Protein AF-A0A4S3LRX2-F1 (afdb_monomer_lite)

Secondary structure (DSSP, 8-state):
---EE--EEEESSGGGTHHIIIIIHHHHHHTT-SEEPPPEEEEGGGEE-TTSSSPEE-HHHHHHHHHHHHHHHHHHHHS----PPP----------

Radius of gyration: 18.72 Å; chains: 1; bounding box: 40×49×40 Å

Foldseek 3Di:
DADEAADEEEEQDPVCVCCCVPPVVVVCVVVVNPHYDHYQYYYVVQWADPVDPPIHGNPVSVVVVVVSVVVSVVVVVVCPDPPPPPPPPPPPDDDD

Structure (mmCIF, N/CA/C/O backbone):
data_AF-A0A4S3LRX2-F1
#
_entry.id   AF-A0A4S3LRX2-F1
#
loop_
_atom_site.group_PDB
_atom_site.id
_atom_site.type_symbol
_atom_site.label_atom_id
_atom_site.label_alt_id
_atom_site.label_comp_id
_atom_site.label_asym_id
_atom_site.label_entity_id
_atom_site.label_seq_id
_atom_site.pdbx_PDB_ins_code
_atom_site.Cartn_x
_atom_site.Cartn_y
_atom_site.Cartn_z
_atom_site.occupancy
_atom_site.B_iso_or_equiv
_atom_site.auth_seq_id
_atom_site.auth_comp_id
_atom_site.auth_asym_id
_atom_site.auth_atom_id
_atom_site.pdbx_PDB_model_num
ATOM 1 N N . ASP A 1 1 ? -16.484 -3.934 13.385 1.00 57.16 1 ASP A N 1
ATOM 2 C CA . ASP A 1 1 ? -16.374 -2.464 13.314 1.00 57.16 1 ASP A CA 1
ATOM 3 C C . ASP A 1 1 ? -15.026 -2.000 13.858 1.00 57.16 1 ASP A C 1
ATOM 5 O O . ASP A 1 1 ? -14.403 -2.772 14.574 1.00 57.16 1 ASP A O 1
ATOM 9 N N . HIS A 1 2 ? -14.541 -0.816 13.455 1.00 71.12 2 HIS A N 1
ATOM 10 C CA . HIS A 1 2 ? -13.246 -0.201 13.845 1.00 71.12 2 HIS A CA 1
ATOM 11 C C . HIS A 1 2 ? -11.963 -0.574 13.074 1.00 71.12 2 HIS A C 1
ATOM 13 O O . HIS A 1 2 ? -10.853 -0.451 13.596 1.00 71.12 2 HIS A O 1
ATOM 19 N N . LYS A 1 3 ? -12.067 -0.978 11.804 1.00 85.62 3 LYS A N 1
ATOM 20 C CA . LYS A 1 3 ? -10.886 -1.353 11.005 1.00 85.62 3 LYS A CA 1
ATOM 21 C C . LYS A 1 3 ? -10.090 -0.121 10.545 1.00 85.62 3 LYS A C 1
ATOM 23 O O . LYS A 1 3 ? -10.680 0.871 10.108 1.00 85.62 3 LYS A O 1
ATOM 28 N N . VAL A 1 4 ? -8.765 -0.211 10.658 1.00 91.56 4 VAL A N 1
ATOM 29 C CA . VAL A 1 4 ? -7.805 0.645 9.942 1.00 91.56 4 VAL A CA 1
ATOM 30 C C . VAL A 1 4 ? -7.560 -0.002 8.585 1.00 91.56 4 VAL A C 1
ATOM 32 O O . 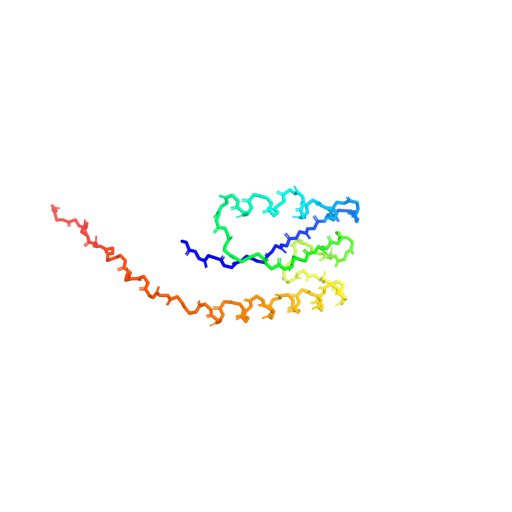VAL A 1 4 ? -7.441 -1.226 8.508 1.00 91.56 4 VAL A O 1
ATOM 35 N N . VAL A 1 5 ? -7.497 0.794 7.523 1.00 93.00 5 VAL A N 1
ATOM 36 C CA . VAL A 1 5 ? -7.266 0.311 6.160 1.00 93.00 5 VAL A CA 1
ATOM 37 C C . VAL A 1 5 ? -6.083 1.052 5.553 1.00 93.00 5 VAL A C 1
ATOM 39 O O . VAL A 1 5 ? -6.068 2.280 5.539 1.00 93.00 5 VAL A O 1
ATOM 42 N N . LEU A 1 6 ? -5.121 0.299 5.020 1.00 94.88 6 LEU A N 1
ATOM 43 C CA . LEU A 1 6 ? -4.071 0.800 4.138 1.00 94.88 6 LEU A CA 1
ATOM 44 C C . LEU A 1 6 ? -4.414 0.388 2.697 1.00 94.88 6 LEU A C 1
ATOM 46 O O . LEU A 1 6 ? -4.334 -0.800 2.381 1.00 94.88 6 LEU A O 1
ATOM 50 N N . PRO A 1 7 ? -4.839 1.320 1.827 1.00 93.00 7 PRO A N 1
ATOM 51 C CA . PRO A 1 7 ? -5.109 1.005 0.429 1.00 93.00 7 PRO A CA 1
ATOM 52 C C . PRO A 1 7 ? -3.808 0.745 -0.336 1.00 93.00 7 PRO A C 1
ATOM 54 O O . PRO A 1 7 ? -2.881 1.548 -0.265 1.00 93.00 7 PRO A O 1
ATOM 57 N N . LEU A 1 8 ? -3.759 -0.335 -1.110 1.00 93.25 8 LEU A N 1
AT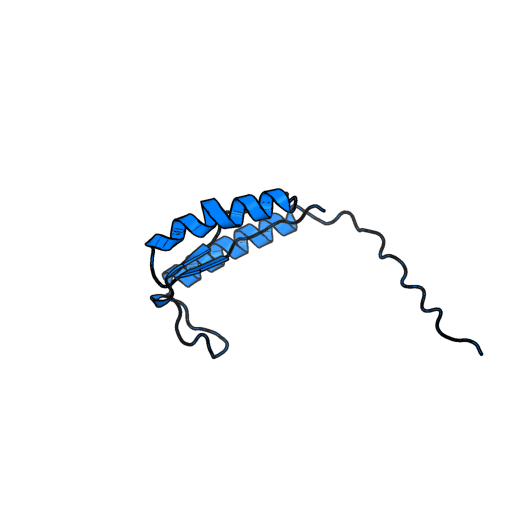OM 58 C CA . LEU A 1 8 ? -2.668 -0.637 -2.036 1.00 93.25 8 LEU A CA 1
ATOM 59 C C . LEU A 1 8 ? -3.264 -0.864 -3.425 1.00 93.25 8 LEU A C 1
ATOM 61 O O . LEU A 1 8 ? -4.313 -1.501 -3.544 1.00 93.25 8 LEU A O 1
ATOM 65 N N . ALA A 1 9 ? -2.617 -0.342 -4.461 1.00 92.31 9 ALA A N 1
ATOM 66 C CA . ALA A 1 9 ? -3.035 -0.540 -5.842 1.00 92.31 9 ALA A CA 1
ATOM 67 C C . ALA A 1 9 ? -1.831 -0.580 -6.781 1.00 92.31 9 ALA A C 1
ATOM 69 O O . ALA A 1 9 ? -0.832 0.102 -6.544 1.00 92.31 9 ALA A O 1
ATOM 70 N N . THR A 1 10 ? -1.966 -1.334 -7.869 1.00 91.56 10 THR A N 1
ATOM 71 C CA . THR A 1 10 ? -1.039 -1.291 -9.000 1.00 91.56 10 THR A CA 1
ATOM 72 C C . THR A 1 10 ? -1.802 -0.986 -10.285 1.00 91.56 10 THR A C 1
ATOM 74 O O . THR A 1 10 ? -3.013 -1.226 -10.356 1.00 91.56 10 THR A O 1
ATOM 77 N N . ALA A 1 11 ? -1.133 -0.405 -11.278 1.00 90.44 11 ALA A N 1
ATOM 78 C CA . ALA A 1 11 ? -1.662 -0.313 -12.636 1.00 90.44 11 ALA A CA 1
ATOM 79 C C . ALA A 1 11 ? -0.540 -0.108 -13.657 1.00 90.44 11 ALA A C 1
ATOM 81 O O . ALA A 1 11 ? 0.503 0.455 -13.340 1.00 90.44 11 ALA A O 1
ATOM 82 N N . GLY A 1 12 ? -0.799 -0.449 -14.920 1.00 88.38 12 GLY A N 1
ATOM 83 C CA . GLY A 1 12 ? 0.172 -0.287 -16.008 1.00 88.38 12 GLY A CA 1
ATOM 84 C C . GLY A 1 12 ? 0.456 1.156 -16.446 1.00 88.38 12 GLY A C 1
ATOM 85 O O . GLY A 1 12 ? 1.159 1.353 -17.433 1.00 88.38 12 GLY A O 1
ATOM 86 N N . SER A 1 13 ? -0.143 2.161 -15.794 1.00 86.00 13 SER A N 1
ATOM 87 C CA . SER A 1 13 ? 0.216 3.570 -15.989 1.00 86.00 13 SER A CA 1
ATOM 88 C C . SER A 1 13 ? -0.285 4.474 -14.858 1.00 86.00 13 SER A C 1
ATOM 90 O O . SER A 1 13 ? -1.340 4.237 -14.259 1.00 86.00 13 SER A O 1
ATOM 92 N N . ILE A 1 14 ? 0.402 5.605 -14.663 1.00 82.94 14 ILE A N 1
ATOM 93 C CA . ILE A 1 14 ? 0.039 6.679 -13.715 1.00 82.94 14 ILE A CA 1
ATOM 94 C C . ILE A 1 14 ? -1.371 7.249 -13.964 1.00 82.94 14 ILE A C 1
ATOM 96 O O . ILE A 1 14 ? -2.001 7.758 -13.037 1.00 82.94 14 ILE A O 1
ATOM 100 N N . GLY A 1 15 ? -1.920 7.128 -15.180 1.00 82.44 15 GLY A N 1
ATOM 101 C CA . GLY A 1 15 ? -3.275 7.598 -15.505 1.00 82.44 15 GLY A CA 1
ATOM 102 C C . GLY A 1 15 ? -4.373 6.983 -14.626 1.00 82.44 15 GLY A C 1
ATOM 103 O O . GLY A 1 15 ? -5.426 7.589 -14.440 1.00 82.44 15 GLY A O 1
ATOM 104 N N . HIS A 1 16 ? -4.107 5.821 -14.022 1.00 82.62 16 HIS A N 1
ATOM 105 C CA . HIS A 1 16 ? -5.023 5.136 -13.109 1.00 82.62 16 HIS A CA 1
ATOM 106 C C . HIS A 1 16 ? -4.828 5.503 -11.634 1.00 82.62 16 HIS A C 1
ATOM 108 O O . HIS A 1 16 ? -5.585 5.025 -10.793 1.00 82.62 16 HIS A O 1
ATOM 114 N N . MET A 1 17 ? -3.870 6.369 -11.292 1.00 82.12 17 MET A N 1
ATOM 115 C CA . MET A 1 17 ? -3.584 6.743 -9.901 1.00 82.12 17 MET A CA 1
ATOM 116 C C . MET A 1 17 ? -4.822 7.312 -9.188 1.00 82.12 17 MET A C 1
ATOM 118 O O . MET A 1 17 ? -5.060 7.030 -8.015 1.00 82.12 17 MET A O 1
ATOM 122 N N . LEU A 1 18 ? -5.673 8.034 -9.925 1.00 84.06 18 LEU A N 1
ATOM 123 C CA . LEU A 1 18 ? -6.926 8.586 -9.4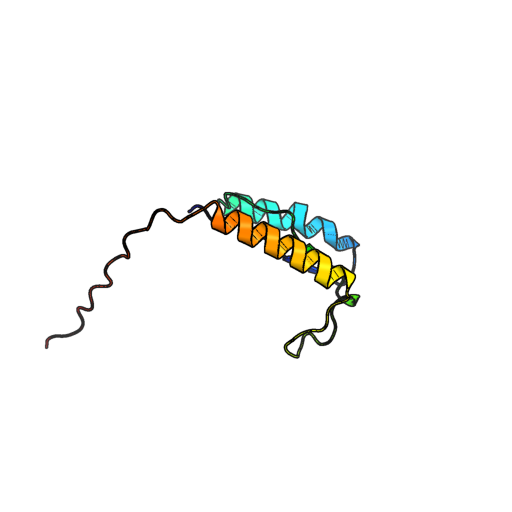05 1.00 84.06 18 LEU A CA 1
ATOM 124 C C . LEU A 1 18 ? -7.953 7.506 -9.025 1.00 84.06 18 LEU A C 1
ATOM 126 O O . LEU A 1 18 ? -8.840 7.775 -8.219 1.00 84.06 18 LEU A O 1
ATOM 130 N N . ALA A 1 19 ? -7.844 6.278 -9.539 1.00 82.69 19 ALA A N 1
ATOM 131 C CA . ALA A 1 19 ? -8.770 5.199 -9.197 1.00 82.69 19 ALA A CA 1
ATOM 132 C C . ALA A 1 19 ? -8.732 4.857 -7.696 1.00 82.69 19 ALA A C 1
ATOM 134 O O . ALA A 1 19 ? -9.763 4.519 -7.110 1.00 82.69 19 ALA A O 1
ATOM 135 N N . VAL A 1 20 ? -7.576 5.008 -7.041 1.00 77.44 20 VAL A N 1
ATOM 136 C CA . VAL A 1 20 ? -7.458 4.794 -5.590 1.00 77.44 20 VAL A CA 1
ATOM 137 C C . VAL A 1 20 ? -8.336 5.789 -4.830 1.00 77.44 20 VAL A C 1
ATOM 139 O O . VAL A 1 20 ? -9.117 5.402 -3.958 1.00 77.44 20 VAL A O 1
ATOM 142 N N . ASP A 1 21 ? -8.256 7.065 -5.195 1.00 79.50 21 ASP A N 1
ATOM 143 C CA . ASP A 1 21 ? -8.949 8.132 -4.478 1.00 79.50 21 ASP A CA 1
ATOM 144 C C . ASP A 1 21 ? -10.430 8.243 -4.842 1.00 79.50 21 ASP A C 1
ATOM 146 O O . ASP A 1 21 ? -11.252 8.535 -3.973 1.00 79.50 21 ASP A O 1
ATOM 150 N N . TYR A 1 22 ? -10.783 7.970 -6.098 1.00 80.81 22 TYR A N 1
ATOM 151 C CA . TYR A 1 22 ? -12.129 8.208 -6.619 1.00 80.81 22 TYR A CA 1
ATOM 152 C C . TYR A 1 22 ? -12.987 6.952 -6.772 1.00 80.81 22 TYR A C 1
ATOM 154 O O . TYR A 1 22 ? -14.204 7.080 -6.871 1.00 80.81 22 TYR A O 1
ATOM 162 N N . ALA A 1 23 ? -12.404 5.750 -6.759 1.00 86.38 23 ALA A N 1
ATOM 163 C CA . ALA A 1 23 ? -13.170 4.503 -6.800 1.00 86.38 23 ALA A CA 1
ATOM 164 C C . ALA A 1 23 ? -13.044 3.716 -5.491 1.00 86.38 23 ALA A C 1
ATOM 166 O O . ALA A 1 23 ? -14.053 3.357 -4.883 1.00 86.38 23 ALA A O 1
ATOM 167 N N . LEU A 1 24 ? -11.820 3.490 -5.009 1.00 85.88 24 LEU A N 1
ATOM 168 C CA . LEU A 1 24 ? -11.597 2.615 -3.857 1.00 85.88 24 LEU A CA 1
ATOM 169 C C . LEU A 1 24 ? -11.962 3.277 -2.519 1.00 85.88 24 LEU A C 1
ATOM 171 O O . LEU A 1 24 ? -12.682 2.677 -1.718 1.00 85.88 24 LEU A O 1
ATOM 175 N N . LYS A 1 25 ? -11.525 4.519 -2.264 1.00 85.31 25 LYS A N 1
ATOM 176 C CA . LYS A 1 25 ? -11.864 5.231 -1.013 1.00 85.31 25 LYS A CA 1
ATOM 177 C C . LYS A 1 25 ? -13.383 5.368 -0.776 1.00 85.31 25 LYS A C 1
ATOM 179 O O . LYS A 1 25 ? -13.805 5.090 0.349 1.00 85.31 25 LYS A O 1
ATOM 184 N N . PRO A 1 26 ? -14.231 5.701 -1.775 1.00 87.31 26 PRO A N 1
ATOM 185 C CA . PRO A 1 26 ? -15.690 5.717 -1.599 1.00 87.31 26 PRO A CA 1
ATOM 186 C C . PRO A 1 26 ? -16.295 4.367 -1.185 1.00 87.31 26 PRO A C 1
ATOM 188 O O . PRO A 1 26 ? -17.202 4.315 -0.348 1.00 87.31 26 PRO A O 1
ATOM 191 N N . VAL A 1 27 ? -15.773 3.261 -1.723 1.00 90.38 27 VAL A N 1
ATOM 192 C CA . VAL A 1 27 ? -16.208 1.907 -1.344 1.00 90.38 27 VAL A CA 1
ATOM 193 C C . VAL A 1 27 ? -15.813 1.602 0.102 1.00 90.38 27 VAL A C 1
ATOM 195 O O . VAL A 1 27 ? -16.643 1.143 0.885 1.00 90.38 27 VAL A O 1
ATOM 198 N N . LEU A 1 28 ? -14.578 1.920 0.498 1.00 87.88 28 LEU A N 1
ATOM 199 C CA . LEU A 1 28 ? -14.108 1.735 1.876 1.00 87.88 28 LEU A CA 1
ATOM 200 C C . LEU A 1 28 ? -14.920 2.558 2.888 1.00 87.88 28 LEU A C 1
ATOM 202 O O . LEU A 1 28 ? -15.247 2.056 3.966 1.00 87.88 28 LEU A O 1
ATOM 206 N N . ALA A 1 29 ? -15.298 3.788 2.530 1.00 84.31 29 ALA A N 1
ATOM 207 C CA . ALA A 1 29 ? -16.177 4.622 3.348 1.00 84.31 29 ALA A CA 1
ATOM 208 C C . ALA A 1 29 ? -17.557 3.967 3.542 1.00 84.31 29 ALA A C 1
ATOM 210 O O . ALA A 1 29 ? -18.083 3.936 4.655 1.00 84.31 29 ALA A O 1
ATOM 211 N N . SER A 1 30 ? -18.103 3.361 2.482 1.00 88.44 30 SER A N 1
ATOM 212 C CA . SER A 1 30 ? -19.380 2.632 2.525 1.00 88.44 30 SER A CA 1
ATOM 213 C C . SER A 1 30 ? -19.312 1.367 3.396 1.00 88.44 30 SER A C 1
ATOM 215 O O . SER A 1 30 ? -20.288 1.009 4.051 1.00 88.44 30 SER A O 1
ATOM 217 N N . LEU A 1 31 ? -18.139 0.728 3.483 1.00 88.25 31 LEU A N 1
ATOM 218 C CA . LEU A 1 31 ? -17.855 -0.408 4.375 1.00 88.25 31 LEU A CA 1
ATOM 219 C C . LEU A 1 31 ? -17.535 0.005 5.824 1.00 88.25 31 LEU A C 1
ATOM 221 O O . LEU A 1 31 ? -17.085 -0.823 6.619 1.00 88.25 31 LEU A O 1
ATOM 225 N N . LYS A 1 32 ? -17.772 1.274 6.184 1.00 83.19 32 LYS A N 1
ATOM 226 C CA . LYS A 1 32 ? -17.511 1.840 7.517 1.00 83.19 32 LYS A CA 1
ATOM 227 C C . LYS A 1 32 ? -16.050 1.681 7.958 1.00 83.19 32 LYS A C 1
ATOM 229 O O . LYS A 1 32 ? -15.772 1.473 9.145 1.00 83.19 32 LYS A O 1
ATOM 234 N N . ALA A 1 33 ? -15.104 1.778 7.019 1.00 83.44 33 ALA A N 1
ATOM 235 C CA . ALA A 1 33 ? -13.698 1.931 7.370 1.00 83.44 33 ALA A CA 1
ATOM 236 C C . ALA A 1 33 ? -13.542 3.205 8.209 1.00 83.44 33 ALA A C 1
ATOM 238 O O . ALA A 1 33 ? -13.937 4.291 7.794 1.00 83.44 33 ALA A O 1
ATOM 239 N N . GLN A 1 34 ? -13.013 3.063 9.421 1.00 82.81 34 GLN A N 1
ATOM 240 C CA . GLN A 1 34 ? -13.004 4.163 10.386 1.00 82.81 34 GLN A CA 1
ATOM 241 C C . GLN A 1 34 ? -11.744 5.026 10.256 1.00 82.81 34 GLN A C 1
ATOM 243 O O . GLN A 1 34 ? -11.710 6.158 10.718 1.00 82.81 34 GLN A O 1
ATOM 248 N N . GLU A 1 35 ? -10.683 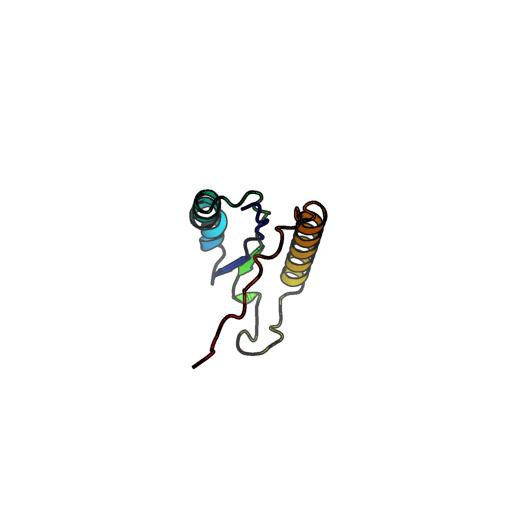4.478 9.672 1.00 89.25 35 GLU A N 1
ATOM 249 C CA . GLU A 1 35 ? -9.466 5.206 9.321 1.00 89.25 35 GLU A CA 1
ATOM 250 C C . GLU A 1 35 ? -8.906 4.573 8.058 1.00 89.25 35 GLU A C 1
ATOM 252 O O . GLU A 1 35 ? -8.594 3.382 8.036 1.00 89.25 35 GLU A O 1
ATOM 257 N N . VAL A 1 36 ? -8.849 5.369 6.997 1.00 91.31 36 VAL A N 1
ATOM 258 C CA . VAL A 1 36 ? -8.255 4.988 5.720 1.00 91.31 36 VAL A CA 1
ATOM 259 C C . VAL A 1 36 ? -6.989 5.816 5.579 1.00 91.31 36 VAL A C 1
ATOM 261 O O . VAL A 1 36 ? -7.061 7.043 5.517 1.00 91.31 36 VAL A O 1
ATOM 264 N N . LEU A 1 37 ? -5.838 5.152 5.587 1.00 92.06 37 LEU A N 1
ATOM 265 C CA . LEU A 1 37 ? -4.542 5.806 5.458 1.00 92.06 37 LEU A CA 1
ATOM 266 C C . LEU A 1 37 ? 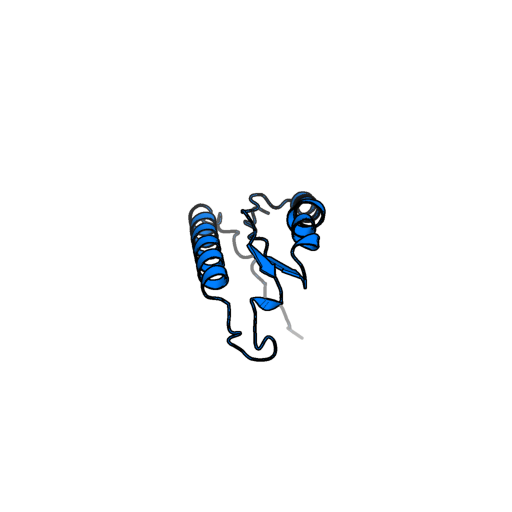-4.289 6.252 4.016 1.00 92.06 37 LEU A C 1
ATOM 268 O O . LEU A 1 37 ? -4.998 5.860 3.082 1.00 92.06 37 LEU A O 1
ATOM 272 N N . GLN A 1 38 ? -3.255 7.074 3.833 1.00 89.19 38 GLN A N 1
ATOM 273 C CA . GLN A 1 38 ? -2.725 7.341 2.504 1.00 89.19 38 GLN A CA 1
ATOM 274 C C . GLN A 1 38 ? -2.267 6.018 1.886 1.00 89.19 38 GLN A C 1
ATOM 276 O O . GLN A 1 38 ? -1.492 5.279 2.487 1.00 89.19 38 GLN A O 1
ATOM 281 N N . GLY A 1 39 ? -2.813 5.700 0.715 1.00 87.12 39 GLY A N 1
ATOM 282 C CA . GLY A 1 39 ? -2.507 4.455 0.031 1.00 87.12 39 GLY A CA 1
ATOM 283 C C . GLY A 1 39 ? -1.206 4.515 -0.758 1.00 87.12 39 GLY A C 1
ATOM 284 O O . GLY A 1 39 ? -0.702 5.594 -1.077 1.00 87.12 39 GLY A O 1
ATOM 285 N N . VAL A 1 40 ? -0.703 3.340 -1.126 1.00 92.62 40 VAL A N 1
ATOM 286 C CA . VAL A 1 40 ? 0.441 3.196 -2.030 1.00 92.62 40 VAL A CA 1
ATOM 287 C C . VAL A 1 40 ? -0.071 2.783 -3.400 1.00 92.62 40 VAL A C 1
ATOM 289 O O . VAL A 1 40 ? -0.731 1.756 -3.548 1.00 92.62 40 VAL A O 1
ATOM 292 N N . PHE A 1 41 ? 0.248 3.597 -4.400 1.00 92.69 41 PHE A N 1
ATOM 293 C CA . PHE A 1 41 ? 0.094 3.251 -5.805 1.00 92.69 41 PHE A CA 1
ATOM 294 C C . PHE A 1 41 ? 1.460 2.884 -6.389 1.00 92.69 41 PHE A C 1
ATOM 296 O O . PHE A 1 41 ? 2.416 3.659 -6.235 1.00 92.69 41 PHE A O 1
ATOM 303 N N . ALA A 1 42 ? 1.522 1.734 -7.056 1.00 92.62 42 ALA A N 1
ATOM 304 C CA . ALA A 1 42 ? 2.664 1.272 -7.830 1.00 92.62 42 ALA A CA 1
ATOM 305 C C . ALA A 1 42 ? 2.317 1.243 -9.323 1.00 92.62 42 ALA A C 1
ATOM 307 O O . ALA A 1 42 ? 1.280 0.718 -9.719 1.00 92.62 42 ALA A O 1
ATOM 308 N N . ASP A 1 43 ? 3.196 1.784 -10.157 1.00 91.88 43 ASP A N 1
ATOM 309 C CA . ASP A 1 43 ? 3.157 1.459 -11.578 1.00 91.88 43 ASP A CA 1
ATOM 310 C C . ASP A 1 43 ? 3.666 0.021 -11.768 1.00 91.88 43 ASP A C 1
ATOM 312 O O . ASP A 1 43 ? 4.623 -0.372 -11.099 1.00 91.88 43 ASP A O 1
ATOM 316 N N . ASP A 1 44 ? 3.042 -0.768 -12.646 1.00 90.94 44 ASP A N 1
ATOM 317 C CA . ASP A 1 44 ? 3.413 -2.177 -12.835 1.00 90.94 44 ASP A CA 1
ATOM 318 C C . ASP A 1 44 ? 4.885 -2.345 -13.256 1.00 90.94 44 ASP A C 1
ATOM 320 O O . ASP A 1 44 ? 5.488 -3.365 -12.935 1.00 90.94 44 ASP A O 1
ATOM 324 N N . SER A 1 45 ? 5.498 -1.344 -13.905 1.00 91.56 45 SER A N 1
ATOM 325 C CA . SER A 1 45 ? 6.927 -1.373 -14.257 1.00 91.56 45 SER A CA 1
ATOM 326 C C . SER A 1 45 ? 7.873 -1.336 -13.051 1.00 91.56 45 SER A C 1
ATOM 328 O O . SER A 1 45 ? 9.039 -1.703 -13.183 1.00 91.56 45 SER A O 1
ATOM 330 N N . LEU A 1 46 ? 7.384 -0.929 -11.876 1.00 92.44 46 LEU A N 1
ATOM 331 C CA . LEU A 1 46 ? 8.152 -0.868 -10.628 1.00 92.44 46 LEU A CA 1
ATOM 332 C C . LEU A 1 46 ? 8.151 -2.198 -9.861 1.00 92.44 46 LEU A C 1
ATOM 334 O O . LEU A 1 46 ? 8.724 -2.274 -8.773 1.00 92.44 46 LEU A O 1
ATOM 338 N N . ILE A 1 47 ? 7.473 -3.224 -10.381 1.00 92.62 47 ILE A N 1
ATOM 339 C CA . ILE A 1 47 ? 7.337 -4.529 -9.738 1.00 92.62 47 ILE A CA 1
ATOM 340 C C . ILE A 1 47 ? 7.716 -5.602 -10.754 1.00 92.62 47 ILE A C 1
ATOM 342 O O . ILE A 1 47 ? 7.021 -5.810 -11.749 1.00 92.62 47 ILE A O 1
ATOM 346 N N . THR A 1 48 ? 8.808 -6.317 -10.497 1.00 90.88 48 THR A N 1
ATOM 347 C CA . THR A 1 48 ? 9.218 -7.457 -11.320 1.00 90.88 48 THR A CA 1
ATOM 348 C C . THR A 1 48 ? 8.908 -8.770 -10.619 1.00 90.88 48 THR A C 1
ATOM 350 O O . THR A 1 48 ? 8.775 -8.850 -9.396 1.00 90.88 48 THR A O 1
ATOM 353 N N . ASP A 1 49 ? 8.783 -9.824 -11.425 1.00 86.00 49 ASP A N 1
ATOM 354 C CA . ASP A 1 49 ? 8.688 -11.197 -10.934 1.00 86.00 49 ASP A CA 1
ATOM 355 C C . ASP A 1 49 ? 7.459 -11.464 -10.045 1.00 86.00 49 ASP A C 1
ATOM 357 O O . ASP A 1 49 ? 7.523 -12.254 -9.108 1.00 86.00 49 ASP A O 1
ATOM 361 N N . TYR A 1 50 ? 6.306 -10.866 -10.388 1.00 79.81 50 TYR A N 1
ATOM 362 C CA . TYR A 1 50 ? 5.001 -11.061 -9.720 1.00 79.81 50 TYR A CA 1
ATOM 363 C C . TYR A 1 50 ? 4.612 -12.529 -9.471 1.00 79.81 50 TYR A C 1
ATOM 365 O O . TYR A 1 50 ? 3.809 -12.824 -8.589 1.00 79.81 50 TYR A O 1
ATOM 373 N N . GLN A 1 51 ? 5.127 -13.443 -10.294 1.00 80.38 51 GLN A N 1
ATOM 374 C CA . GLN A 1 51 ? 4.834 -14.878 -10.252 1.00 80.38 51 GLN A CA 1
ATOM 375 C C . GLN A 1 51 ? 5.671 -15.624 -9.199 1.00 80.38 51 GLN A C 1
ATOM 377 O O . GLN A 1 51 ? 5.405 -16.789 -8.909 1.00 80.38 51 GLN A O 1
ATOM 382 N N . THR A 1 52 ? 6.684 -14.975 -8.629 1.00 78.56 52 THR A N 1
ATOM 383 C CA . THR A 1 52 ? 7.601 -15.543 -7.638 1.00 78.56 52 THR A CA 1
ATOM 384 C C . THR A 1 52 ? 7.578 -14.722 -6.359 1.00 78.56 52 THR A C 1
ATOM 386 O O . THR A 1 52 ? 7.389 -13.510 -6.379 1.00 78.56 52 THR A O 1
ATOM 389 N N . PHE A 1 53 ? 7.761 -15.397 -5.224 1.00 78.19 53 PHE A N 1
ATOM 390 C CA . PHE A 1 53 ? 7.838 -14.738 -3.928 1.00 78.19 53 PHE A CA 1
ATOM 391 C C . PHE A 1 53 ? 9.238 -14.918 -3.321 1.00 78.19 53 PHE A C 1
ATOM 393 O O . PHE A 1 53 ? 9.686 -16.063 -3.201 1.00 78.19 53 PHE A O 1
ATOM 400 N N . PRO A 1 54 ? 9.908 -13.827 -2.906 1.00 82.06 54 PRO A N 1
ATOM 401 C CA . PRO A 1 54 ? 9.424 -12.442 -2.939 1.00 82.06 54 PRO A CA 1
ATOM 402 C C . PRO A 1 54 ? 9.463 -11.821 -4.348 1.00 82.06 54 PRO A C 1
ATOM 404 O O . PRO A 1 54 ? 10.371 -12.107 -5.125 1.00 82.06 54 PRO A O 1
ATOM 407 N N . ALA A 1 55 ? 8.488 -10.956 -4.645 1.00 87.19 55 ALA A N 1
ATOM 408 C CA . ALA A 1 55 ? 8.542 -10.082 -5.816 1.00 87.19 55 ALA A CA 1
ATOM 409 C C . ALA A 1 55 ? 9.627 -9.016 -5.605 1.00 87.19 55 ALA A C 1
ATOM 411 O O . ALA A 1 55 ? 9.842 -8.563 -4.475 1.00 87.19 55 ALA A O 1
ATOM 412 N N . THR A 1 56 ? 10.286 -8.598 -6.682 1.00 92.94 56 THR A N 1
ATOM 413 C CA . THR A 1 56 ? 11.310 -7.551 -6.610 1.00 92.94 56 THR A CA 1
ATOM 414 C C . THR A 1 56 ? 10.660 -6.201 -6.886 1.00 92.94 56 THR A C 1
ATOM 416 O O . THR A 1 56 ? 9.945 -6.029 -7.872 1.00 92.94 56 THR A O 1
ATOM 419 N N . LEU A 1 57 ? 10.890 -5.242 -5.991 1.00 94.50 57 LEU A N 1
ATOM 420 C CA . LEU A 1 57 ? 10.344 -3.891 -6.085 1.00 94.50 57 LEU A CA 1
ATOM 421 C C . LEU A 1 57 ? 11.455 -2.910 -6.443 1.00 94.50 57 LEU A C 1
ATOM 423 O O . LEU A 1 57 ? 12.580 -3.037 -5.954 1.00 94.50 57 LEU A O 1
ATOM 427 N N . ASP A 1 58 ? 11.113 -1.893 -7.227 1.00 96.19 58 ASP A N 1
ATOM 428 C CA . ASP A 1 58 ? 11.947 -0.703 -7.349 1.00 96.19 58 ASP A CA 1
ATOM 429 C C . ASP A 1 58 ? 12.256 -0.127 -5.946 1.00 96.19 58 ASP A C 1
ATOM 431 O O . ASP A 1 58 ? 11.350 -0.067 -5.101 1.00 96.19 58 ASP A O 1
ATOM 435 N N . PRO A 1 59 ? 13.500 0.310 -5.663 1.00 96.50 59 PRO A N 1
ATOM 436 C CA . PRO A 1 59 ? 13.880 0.791 -4.337 1.00 96.50 59 PRO A CA 1
ATOM 437 C C . PRO A 1 59 ? 12.993 1.918 -3.795 1.00 96.50 59 PRO A C 1
ATOM 439 O O . PRO A 1 59 ? 12.658 1.910 -2.611 1.00 96.50 59 PRO A O 1
ATOM 442 N N . ALA A 1 60 ? 12.555 2.852 -4.646 1.00 95.44 60 ALA A N 1
ATOM 443 C CA . ALA A 1 60 ? 11.706 3.960 -4.214 1.00 95.44 60 ALA A CA 1
ATOM 444 C C . ALA A 1 60 ? 10.277 3.492 -3.896 1.00 95.44 60 ALA A C 1
ATOM 446 O O . ALA A 1 60 ? 9.620 4.022 -2.996 1.00 95.44 60 ALA A O 1
ATOM 447 N N . LEU A 1 61 ? 9.779 2.478 -4.614 1.00 95.12 61 LEU A N 1
ATOM 448 C CA . LEU A 1 61 ? 8.513 1.832 -4.272 1.00 95.12 61 LEU A CA 1
ATOM 449 C C . LEU A 1 61 ? 8.623 1.083 -2.938 1.00 95.12 61 LEU A C 1
ATOM 451 O O . LEU A 1 61 ? 7.718 1.190 -2.110 1.00 95.12 61 LEU A O 1
ATOM 455 N N . ALA A 1 62 ? 9.718 0.351 -2.724 1.00 95.62 62 ALA A N 1
ATOM 456 C CA . ALA A 1 62 ? 9.958 -0.389 -1.490 1.00 95.62 62 ALA A CA 1
ATOM 457 C C . ALA A 1 62 ? 10.008 0.540 -0.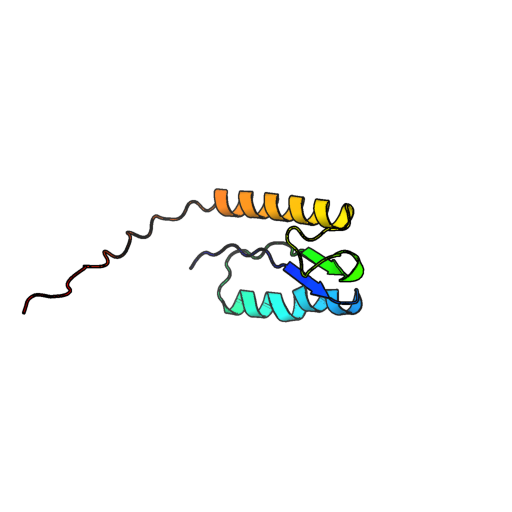267 1.00 95.62 62 ALA A C 1
ATOM 459 O O . ALA A 1 62 ? 9.367 0.251 0.743 1.00 95.62 62 ALA A O 1
ATOM 460 N N . GLU A 1 63 ? 10.699 1.677 -0.372 1.00 97.00 63 GLU A N 1
ATOM 461 C CA . GLU A 1 63 ? 10.774 2.690 0.686 1.00 97.00 63 GLU A CA 1
ATOM 462 C C . GLU A 1 63 ? 9.386 3.243 1.033 1.00 97.00 63 GLU A C 1
ATOM 464 O O . GLU A 1 63 ? 8.947 3.143 2.180 1.00 97.00 63 GLU A O 1
ATOM 469 N N . ARG A 1 64 ? 8.633 3.708 0.028 1.00 96.25 64 ARG A N 1
ATOM 470 C CA . ARG A 1 64 ? 7.262 4.218 0.214 1.00 96.25 64 ARG A CA 1
ATOM 471 C C . ARG A 1 64 ? 6.316 3.175 0.809 1.00 96.25 64 ARG A C 1
ATOM 473 O O . ARG A 1 64 ? 5.440 3.511 1.613 1.00 96.25 64 ARG A O 1
ATOM 480 N N . LEU A 1 65 ? 6.450 1.914 0.392 1.00 95.81 65 LEU A N 1
ATOM 481 C CA . LEU A 1 65 ? 5.669 0.810 0.943 1.00 95.81 65 LEU A CA 1
ATOM 482 C C . LEU A 1 65 ? 6.019 0.588 2.415 1.00 95.81 65 LEU A C 1
ATOM 484 O O . LEU A 1 65 ? 5.110 0.468 3.234 1.00 95.81 65 LEU A O 1
ATOM 488 N N . ASN A 1 66 ? 7.306 0.589 2.756 1.00 96.88 66 ASN A N 1
ATOM 489 C CA . ASN A 1 66 ? 7.760 0.413 4.128 1.00 96.88 66 ASN A CA 1
ATOM 490 C C . ASN A 1 66 ? 7.274 1.552 5.037 1.00 96.88 66 ASN A C 1
ATOM 492 O O . ASN A 1 66 ? 6.685 1.286 6.079 1.00 96.88 66 ASN A O 1
ATOM 496 N N . GLU A 1 67 ? 7.402 2.812 4.614 1.00 97.31 67 GLU A N 1
ATOM 497 C CA . GLU A 1 67 ? 6.860 3.969 5.344 1.00 97.31 67 GLU A CA 1
ATOM 498 C C . GLU A 1 67 ? 5.348 3.849 5.586 1.00 97.31 67 GLU A C 1
ATOM 500 O O . GLU A 1 67 ? 4.837 4.141 6.671 1.00 97.31 67 GLU A O 1
ATOM 505 N N . SER A 1 68 ? 4.606 3.391 4.578 1.00 96.81 68 SER A N 1
ATOM 506 C CA . SER A 1 68 ? 3.156 3.216 4.683 1.00 96.81 68 SER A CA 1
ATOM 507 C C . SER A 1 68 ? 2.779 2.068 5.621 1.00 96.81 68 SER A C 1
ATOM 509 O O . SER A 1 68 ? 1.806 2.183 6.371 1.00 96.81 68 SER A O 1
ATOM 511 N N . LEU A 1 69 ? 3.557 0.982 5.623 1.00 96.81 69 LEU A N 1
ATOM 512 C CA . LEU A 1 69 ? 3.401 -0.138 6.551 1.00 96.81 69 LEU A CA 1
ATOM 513 C C . LEU A 1 69 ? 3.727 0.264 7.991 1.00 96.81 69 LEU A C 1
ATOM 515 O O . LEU A 1 69 ? 2.975 -0.106 8.890 1.00 96.81 69 LEU A O 1
ATOM 519 N N . GLU A 1 70 ? 4.766 1.068 8.215 1.00 96.94 70 GLU A N 1
ATOM 520 C CA . GLU A 1 70 ? 5.087 1.627 9.534 1.00 96.94 70 GLU A CA 1
ATOM 521 C C . GLU A 1 70 ? 3.937 2.497 10.056 1.00 96.94 70 GLU A C 1
ATOM 523 O O . GLU A 1 70 ? 3.433 2.302 11.165 1.00 96.94 70 GLU A O 1
ATOM 528 N N . ASN A 1 71 ? 3.421 3.403 9.221 1.00 95.44 71 ASN A N 1
ATOM 529 C CA . ASN A 1 71 ? 2.258 4.221 9.565 1.00 95.44 71 ASN A CA 1
ATOM 530 C C . ASN A 1 71 ? 1.020 3.369 9.884 1.00 95.44 71 ASN A C 1
ATOM 532 O O . ASN A 1 71 ? 0.281 3.664 10.832 1.00 95.44 71 ASN A O 1
ATOM 536 N N . PHE A 1 72 ? 0.807 2.294 9.124 1.00 95.44 72 PHE A N 1
ATOM 537 C CA . PHE A 1 72 ? -0.269 1.340 9.363 1.00 95.44 72 PHE A CA 1
ATOM 538 C C . PHE A 1 72 ? -0.092 0.579 10.676 1.00 95.44 72 PHE A C 1
ATOM 540 O O . PHE A 1 72 ? -1.037 0.491 11.462 1.00 95.44 72 PHE A O 1
ATOM 547 N N . TYR A 1 73 ? 1.116 0.106 10.970 1.00 94.69 73 TYR A N 1
ATOM 548 C CA . TYR A 1 73 ? 1.445 -0.561 12.223 1.00 94.69 73 TYR A CA 1
ATOM 549 C C . TYR A 1 73 ? 1.226 0.355 13.435 1.00 94.69 73 TYR A C 1
ATOM 551 O O . TYR A 1 73 ? 0.607 -0.047 14.427 1.00 94.69 73 TYR A O 1
ATOM 559 N N . LEU A 1 74 ? 1.643 1.620 13.343 1.00 93.75 74 LEU A N 1
ATOM 560 C CA . LEU A 1 74 ? 1.388 2.624 14.375 1.00 93.75 74 LEU A CA 1
ATOM 561 C C . LEU A 1 74 ? -0.115 2.881 14.556 1.00 93.75 74 LEU A C 1
ATOM 563 O O . LEU A 1 74 ? -0.588 2.981 15.690 1.00 93.75 74 LEU A O 1
ATOM 567 N N . ALA A 1 75 ? -0.884 2.957 13.468 1.00 92.12 75 ALA A N 1
ATOM 568 C CA . ALA A 1 75 ? -2.336 3.130 13.524 1.00 92.12 75 ALA A CA 1
ATOM 569 C C . ALA A 1 75 ? -3.050 1.946 14.190 1.00 92.12 75 ALA A C 1
ATOM 571 O O . ALA A 1 75 ? -3.925 2.154 15.036 1.00 92.12 75 ALA A O 1
ATOM 572 N N . LEU A 1 76 ? -2.632 0.715 13.886 1.00 91.50 76 LEU A N 1
ATOM 573 C CA . LEU A 1 76 ? -3.116 -0.485 14.569 1.00 91.50 76 LEU A CA 1
ATOM 574 C C . LEU A 1 76 ? -2.756 -0.473 16.059 1.00 91.50 76 LEU A C 1
ATOM 576 O O . LEU A 1 76 ? -3.602 -0.770 16.897 1.00 91.50 76 LEU A O 1
ATOM 580 N N . SER A 1 77 ? -1.531 -0.074 16.403 1.00 89.31 77 SER A N 1
ATOM 581 C CA . SER A 1 77 ? -1.038 -0.059 17.787 1.00 89.31 77 SER A CA 1
ATOM 582 C C . SER A 1 77 ? -1.777 0.947 18.673 1.00 89.31 77 SER A C 1
ATOM 584 O O . SER A 1 77 ? -2.066 0.660 19.836 1.00 89.31 77 SER A O 1
ATOM 586 N N . ARG A 1 78 ? -2.148 2.114 18.125 1.00 84.75 78 ARG A N 1
ATOM 587 C CA . ARG A 1 78 ? -3.011 3.093 18.814 1.00 84.75 78 ARG A CA 1
ATOM 588 C C . ARG A 1 78 ? -4.407 2.535 19.087 1.00 84.75 78 ARG A C 1
ATOM 590 O O . ARG A 1 78 ? -5.045 2.912 20.068 1.00 84.75 78 ARG A O 1
ATOM 597 N N . ARG A 1 79 ? -4.880 1.626 18.234 1.00 73.75 79 ARG A N 1
ATOM 598 C CA . ARG A 1 79 ? -6.176 0.957 18.348 1.00 73.75 79 ARG A CA 1
ATOM 599 C C . ARG A 1 79 ? -6.018 -0.429 18.956 1.00 73.75 79 ARG A C 1
ATOM 601 O O . ARG A 1 79 ? -6.327 -1.440 18.329 1.00 73.75 79 ARG A O 1
ATOM 608 N N . ARG A 1 80 ? -5.584 -0.483 20.216 1.00 63.00 80 ARG A N 1
ATOM 609 C CA . ARG A 1 80 ? -5.708 -1.709 21.014 1.00 63.00 80 ARG A CA 1
ATOM 610 C C . ARG A 1 80 ? -7.179 -2.156 20.946 1.00 63.00 80 ARG A C 1
ATOM 612 O O . ARG A 1 80 ? -8.046 -1.347 21.283 1.00 63.00 80 ARG A O 1
ATOM 619 N N . PRO A 1 81 ? -7.496 -3.379 20.485 1.00 58.38 81 PRO A N 1
ATOM 620 C CA . PRO A 1 81 ? -8.881 -3.812 20.409 1.00 58.38 81 PRO A CA 1
ATOM 621 C C . PRO A 1 81 ? -9.483 -3.733 21.809 1.00 58.38 81 PRO A C 1
ATOM 623 O O . PRO A 1 81 ? -8.875 -4.222 22.766 1.00 58.38 81 PRO A O 1
ATOM 626 N N . VAL A 1 82 ? -10.690 -3.180 21.942 1.00 56.97 82 VAL A N 1
ATOM 627 C CA . VAL A 1 82 ? -11.558 -3.640 23.027 1.00 56.97 82 VAL A CA 1
ATOM 628 C C . VAL A 1 82 ? -11.681 -5.136 22.784 1.00 56.97 82 VAL A C 1
ATOM 630 O O . VAL A 1 82 ? -12.155 -5.536 21.719 1.00 56.97 82 VAL A O 1
ATOM 633 N N . ALA A 1 83 ? -11.146 -5.946 23.701 1.00 57.12 83 ALA A N 1
ATOM 634 C CA . ALA A 1 83 ? -11.237 -7.392 23.612 1.00 57.12 83 ALA A CA 1
ATOM 635 C C . ALA A 1 83 ? -12.711 -7.731 23.398 1.00 57.12 83 ALA A C 1
ATOM 637 O O . ALA A 1 83 ? -13.536 -7.558 24.291 1.00 57.12 83 ALA A O 1
ATOM 638 N N . THR A 1 84 ? -13.060 -8.141 22.182 1.00 52.28 84 THR A N 1
ATOM 639 C CA . THR A 1 84 ? -14.357 -8.756 21.953 1.00 52.28 84 THR A CA 1
ATOM 640 C C . THR A 1 84 ? -14.254 -10.076 22.704 1.00 52.28 84 THR A C 1
ATOM 642 O O . THR A 1 84 ? -13.338 -10.838 22.379 1.00 52.28 84 THR A O 1
ATOM 645 N N . PRO A 1 85 ? -15.061 -10.339 23.751 1.00 48.84 85 PRO A N 1
ATOM 646 C CA . PRO A 1 85 ? -15.022 -11.640 24.393 1.00 48.84 85 PRO A CA 1
ATOM 647 C C . PRO A 1 85 ? -15.263 -12.652 23.281 1.00 48.84 85 PRO A C 1
ATOM 649 O O . PRO A 1 85 ? -16.258 -12.554 22.559 1.00 48.84 85 PRO A O 1
ATOM 652 N N . ALA A 1 86 ? -14.274 -13.521 23.062 1.00 58.50 86 ALA A N 1
ATOM 653 C CA . ALA A 1 86 ? -14.336 -14.542 22.038 1.00 58.50 86 ALA A CA 1
ATOM 654 C C . ALA A 1 86 ? -15.666 -15.266 22.230 1.00 58.50 86 ALA A C 1
ATOM 656 O O . ALA A 1 86 ? -15.905 -15.823 23.302 1.00 58.50 86 ALA A O 1
ATOM 657 N N . ALA A 1 87 ? -16.553 -15.179 21.235 1.00 57.09 87 ALA A N 1
ATOM 658 C CA . ALA A 1 87 ? -17.768 -15.966 21.231 1.00 57.09 87 ALA A CA 1
ATOM 659 C C . ALA A 1 87 ? -17.321 -17.413 21.435 1.00 57.09 87 ALA A C 1
ATOM 661 O O . ALA A 1 87 ? -16.597 -17.964 20.605 1.00 57.09 87 ALA A O 1
ATOM 662 N N . SER A 1 88 ? -17.656 -17.970 22.597 1.00 49.84 88 SER A N 1
ATOM 663 C CA . SER A 1 88 ? -17.384 -19.352 22.938 1.00 49.84 88 SER A CA 1
ATOM 664 C C . SER A 1 88 ? -18.024 -20.198 21.847 1.00 49.84 88 SER A C 1
ATOM 666 O O . SER A 1 88 ? -19.247 -20.333 21.801 1.00 49.84 88 SER A O 1
ATOM 668 N N . LEU A 1 89 ? -17.208 -20.712 20.929 1.00 50.47 89 LEU A N 1
ATOM 669 C CA . LEU A 1 89 ? -17.631 -21.738 19.995 1.00 50.47 89 LEU A CA 1
ATOM 670 C C . LEU A 1 89 ? -17.816 -22.998 20.833 1.00 50.47 89 LEU A C 1
ATOM 672 O O . LEU A 1 89 ? -16.882 -23.763 21.064 1.00 50.47 89 LEU A O 1
ATOM 676 N N . SER A 1 90 ? -19.026 -23.141 21.369 1.00 45.34 90 SER A N 1
ATOM 677 C CA . SER A 1 90 ? -19.510 -24.329 22.048 1.00 45.34 90 SER A CA 1
ATOM 678 C C . SER A 1 90 ? -19.376 -25.498 21.080 1.00 45.34 90 SER A C 1
ATOM 680 O O . SER A 1 90 ? -20.211 -25.688 20.198 1.00 45.34 90 SER A O 1
ATOM 682 N N . ALA A 1 91 ? -18.313 -26.281 21.231 1.00 48.69 91 ALA A N 1
ATOM 683 C CA . ALA A 1 91 ? -18.219 -27.602 20.639 1.00 48.69 91 ALA A CA 1
ATOM 684 C C . ALA A 1 91 ? -19.277 -28.500 21.306 1.00 48.69 91 ALA A C 1
ATOM 686 O O . ALA A 1 91 ? -19.005 -29.206 22.272 1.00 48.69 91 ALA A O 1
ATOM 687 N N . GLN A 1 92 ? -20.516 -28.428 20.818 1.00 52.56 92 GLN A N 1
ATOM 688 C CA . GLN A 1 92 ? -21.548 -29.437 21.043 1.00 52.56 92 GLN A CA 1
ATOM 689 C C . GLN A 1 92 ? -21.853 -30.120 19.713 1.00 52.56 92 GLN A C 1
ATOM 691 O O . GLN A 1 92 ? -22.803 -29.803 19.009 1.00 52.56 92 GLN A O 1
ATOM 696 N N . VAL A 1 93 ? -20.985 -31.070 19.385 1.00 43.56 93 VAL A N 1
ATOM 697 C CA . VAL A 1 93 ? -21.161 -32.145 18.404 1.00 43.56 93 VAL A CA 1
ATOM 698 C C . VAL A 1 93 ? -20.447 -33.321 19.085 1.00 43.56 93 VAL A C 1
ATOM 700 O O . VAL A 1 93 ? -19.290 -33.167 19.450 1.00 43.56 93 VAL A O 1
ATOM 703 N N . LEU A 1 94 ? -21.006 -34.480 19.421 1.00 42.69 94 LEU A N 1
ATOM 704 C CA . LEU A 1 94 ? -22.251 -35.166 19.104 1.00 42.69 94 LEU A CA 1
ATOM 705 C C . LEU A 1 94 ? -22.409 -36.237 20.212 1.00 42.69 94 LEU A C 1
ATOM 707 O O . LEU A 1 94 ? -21.457 -36.968 20.484 1.00 42.69 94 LEU A O 1
ATOM 711 N N . ARG A 1 95 ? -23.567 -36.334 20.872 1.00 41.31 95 ARG A N 1
ATOM 712 C CA . ARG A 1 95 ? -23.976 -37.539 21.616 1.00 41.31 95 ARG A CA 1
ATOM 713 C C . ARG A 1 95 ? -25.198 -38.100 20.906 1.00 41.31 95 ARG A C 1
ATOM 715 O O . ARG A 1 95 ? -26.276 -37.551 21.110 1.00 41.31 95 ARG A O 1
ATOM 722 N N . VAL A 1 96 ? -25.005 -39.148 20.108 1.00 54.56 96 VAL A N 1
ATOM 723 C CA . VAL A 1 96 ? -25.936 -40.273 19.909 1.00 54.56 96 VAL A CA 1
ATOM 724 C C . VAL A 1 96 ? -25.083 -41.500 19.626 1.00 54.56 96 VAL A C 1
ATOM 726 O O . VAL A 1 96 ? -24.196 -41.379 18.753 1.00 54.56 96 VAL A O 1
#

pLDDT: mean 82.06, std 15.6, range [41.31, 97.31]

Sequence (96 aa):
DHKVVLPLATAGSIGHMLAVDYALKPVLASLKAQEVLQGVFADDSLITDYQTFPATLDPALAERLNESLENFYLALSRRRPVATPAASLSAQVLRV